Protein AF-W7X7H1-F1 (afdb_monomer)

Nearest PDB structures (foldseek):
  8b6h-assembly1_FA  TM=6.528E-01  e=9.610E-02  Tetrahymena thermophila SB210

Foldseek 3Di:
DDPPDPPVVVVVVVVVLVVVLVVVLCVVQPPDPVDPDDDPRSVVSSVVSSVVSVVVVVVVVVVVVVVVVVVVVVVVVCVVDVPPPDPDDD

Secondary structure (DSSP, 8-state):
------HHHHHHHHHHHHHHHHHHHHHHH-S-TT-SS--HHHHHHHHHHHHHHHHHHHHHHHHHHHHHHHHHHHHHHHHHS---------

pLDDT: mean 77.39, std 17.56, range [35.66, 97.12]

Solvent-accessible surface area (backbone atoms only — not comparable to full-atom values): 5439 Å² total; per-residue (Å²): 135,84,82,79,72,62,66,68,58,59,49,53,53,52,52,52,54,48,53,53,49,50,54,52,32,47,67,75,37,50,92,59,85,84,56,95,68,78,52,74,66,37,49,54,38,40,55,53,39,54,56,51,49,56,50,50,52,56,52,50,54,52,52,52,55,49,52,54,51,51,54,50,51,54,56,51,48,49,69,75,49,70,73,81,88,66,98,79,78,136

Structure (mmCIF, N/CA/C/O backbone):
data_AF-W7X7H1-F1
#
_entry.id   AF-W7X7H1-F1
#
loop_
_atom_site.group_PDB
_atom_site.id
_atom_site.type_symbol
_atom_site.label_atom_id
_atom_site.label_alt_id
_atom_site.label_comp_id
_atom_site.label_asym_id
_atom_site.label_entity_id
_atom_site.label_seq_id
_atom_site.pdbx_PDB_ins_code
_atom_site.Cartn_x
_atom_site.Cartn_y
_atom_site.Cartn_z
_atom_site.occupancy
_atom_site.B_iso_or_equiv
_atom_site.auth_seq_id
_atom_site.auth_comp_id
_atom_site.auth_asym_id
_atom_site.auth_atom_id
_atom_site.pdbx_PDB_model_num
ATOM 1 N N . MET A 1 1 ? 25.901 18.897 -14.846 1.00 35.69 1 MET A N 1
ATOM 2 C CA . MET A 1 1 ? 24.478 18.909 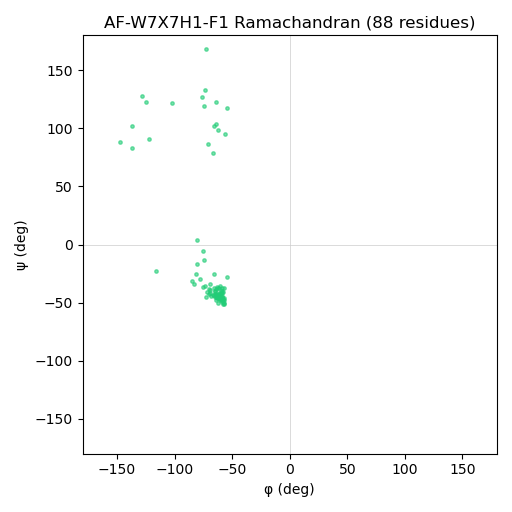-15.252 1.00 35.69 1 MET A CA 1
ATOM 3 C C . MET A 1 1 ? 23.651 18.487 -14.051 1.00 35.69 1 MET A C 1
ATOM 5 O O . MET A 1 1 ? 23.672 17.319 -13.686 1.00 35.69 1 MET A O 1
ATOM 9 N N . SER A 1 2 ? 23.035 19.451 -13.371 1.00 37.88 2 SER A N 1
ATOM 10 C CA . SER A 1 2 ? 22.234 19.211 -12.169 1.00 37.88 2 SER A CA 1
ATOM 11 C C . SER A 1 2 ? 20.904 18.574 -12.569 1.00 37.88 2 SER A C 1
ATOM 13 O O . SER A 1 2 ? 20.149 19.175 -13.329 1.00 37.88 2 SER A O 1
ATOM 15 N N . LYS A 1 3 ? 20.624 17.357 -12.090 1.00 46.75 3 LYS A N 1
ATOM 16 C CA . LYS A 1 3 ? 19.287 16.756 -12.174 1.00 46.75 3 LYS A CA 1
ATOM 17 C C . LYS A 1 3 ? 18.352 17.600 -11.306 1.00 46.75 3 LYS A C 1
ATOM 19 O O . LYS A 1 3 ? 18.401 17.497 -10.085 1.00 46.75 3 LYS A O 1
ATOM 24 N N . GLN A 1 4 ? 17.548 18.458 -11.925 1.00 44.22 4 GLN A N 1
ATOM 25 C CA . GLN A 1 4 ? 16.350 18.992 -11.285 1.00 44.22 4 GLN A CA 1
ATOM 26 C C . GLN A 1 4 ? 15.419 17.799 -11.060 1.00 44.22 4 GLN A C 1
ATOM 28 O O . GLN A 1 4 ? 14.871 17.248 -12.008 1.00 44.22 4 GLN A O 1
ATOM 33 N N . SER A 1 5 ? 15.331 17.323 -9.820 1.00 52.62 5 SER A N 1
ATOM 34 C CA . SER A 1 5 ? 14.297 16.374 -9.419 1.00 52.62 5 SER A CA 1
ATOM 35 C C . SER A 1 5 ? 12.948 17.078 -9.549 1.00 52.62 5 SER A C 1
ATOM 37 O O . SER A 1 5 ? 12.761 18.131 -8.930 1.00 52.62 5 SER A O 1
ATOM 39 N N . ASN A 1 6 ? 12.034 16.523 -10.346 1.00 53.53 6 ASN A N 1
ATOM 40 C CA . ASN A 1 6 ? 10.640 16.958 -10.432 1.00 53.53 6 ASN A CA 1
ATOM 41 C C . ASN A 1 6 ? 9.941 16.668 -9.097 1.00 53.53 6 ASN A C 1
ATOM 43 O O . ASN A 1 6 ? 9.199 15.702 -8.949 1.00 53.53 6 ASN A O 1
ATOM 47 N N . LEU A 1 7 ? 10.188 17.532 -8.111 1.00 54.91 7 LEU A N 1
ATOM 48 C CA . LEU A 1 7 ? 9.702 17.400 -6.740 1.00 54.91 7 LEU A CA 1
ATOM 49 C C . LEU A 1 7 ? 8.171 17.243 -6.685 1.00 54.91 7 LEU A C 1
ATOM 51 O O . LEU A 1 7 ? 7.649 16.626 -5.770 1.00 54.91 7 LEU A O 1
ATOM 55 N N . SER A 1 8 ? 7.433 17.784 -7.658 1.00 61.25 8 SER A N 1
ATOM 56 C CA . SER A 1 8 ? 5.974 17.662 -7.720 1.00 61.25 8 SER A CA 1
ATOM 57 C C . SER A 1 8 ? 5.488 16.282 -8.166 1.00 61.25 8 SER A C 1
ATOM 59 O O . SER A 1 8 ? 4.472 15.822 -7.657 1.00 61.25 8 SER A O 1
ATOM 61 N N . GLU A 1 9 ? 6.184 15.625 -9.099 1.00 60.94 9 GLU A N 1
ATOM 62 C CA . GLU A 1 9 ? 5.794 14.300 -9.609 1.00 60.94 9 GLU A CA 1
ATOM 63 C C . GLU A 1 9 ? 6.069 13.228 -8.551 1.00 60.94 9 GLU A 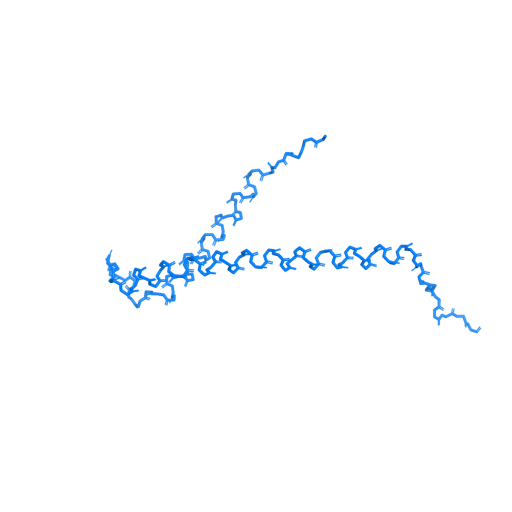C 1
ATOM 65 O O . GLU A 1 9 ? 5.170 12.464 -8.199 1.00 60.94 9 GLU A O 1
ATOM 70 N N . ASP A 1 10 ? 7.248 13.287 -7.922 1.00 64.88 10 ASP A N 1
ATOM 71 C CA . ASP A 1 10 ? 7.631 12.377 -6.837 1.00 64.88 10 ASP A CA 1
ATOM 72 C C . ASP A 1 10 ? 6.630 12.428 -5.662 1.00 64.88 10 ASP A C 1
ATOM 74 O O . ASP A 1 10 ? 6.292 11.402 -5.063 1.00 64.88 10 ASP A O 1
ATOM 78 N N . TYR A 1 11 ? 6.103 13.616 -5.338 1.00 66.69 11 TYR A N 1
ATOM 79 C CA . TYR A 1 11 ? 5.091 13.794 -4.290 1.00 66.69 11 TYR A CA 1
ATOM 80 C C . TYR A 1 11 ? 3.718 13.225 -4.669 1.00 66.69 11 TYR A C 1
ATOM 82 O O . T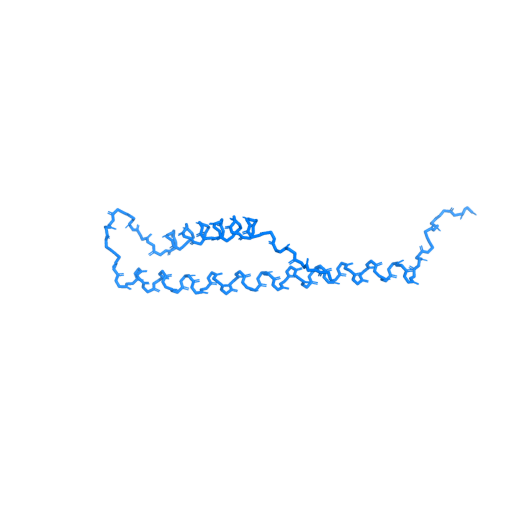YR A 1 11 ? 3.031 12.664 -3.808 1.00 66.69 11 TYR A O 1
ATOM 90 N N . VAL A 1 12 ? 3.303 13.364 -5.933 1.00 69.50 12 VAL A N 1
ATOM 91 C CA . VAL A 1 12 ? 2.033 12.806 -6.424 1.00 69.50 12 VAL A CA 1
ATOM 92 C C . VAL A 1 12 ? 2.067 11.281 -6.338 1.00 69.50 12 VAL A C 1
ATOM 94 O O . VAL A 1 12 ? 1.117 10.681 -5.825 1.00 69.50 12 VAL A O 1
ATOM 97 N N . ASP A 1 13 ? 3.177 10.663 -6.731 1.00 79.12 13 ASP A N 1
ATOM 98 C CA . ASP A 1 13 ? 3.339 9.208 -6.716 1.00 79.12 13 ASP A CA 1
ATOM 99 C C . ASP A 1 13 ? 3.406 8.644 -5.291 1.00 79.12 13 ASP A C 1
ATOM 101 O O . ASP A 1 13 ? 2.739 7.654 -4.967 1.00 79.12 13 ASP A O 1
ATOM 105 N N . LEU A 1 14 ? 4.121 9.322 -4.386 1.00 80.69 14 LEU A N 1
ATOM 106 C CA . LEU A 1 14 ? 4.141 8.985 -2.958 1.00 80.69 14 LEU A CA 1
ATOM 107 C C . LEU A 1 14 ? 2.744 9.054 -2.331 1.00 80.69 14 LEU A C 1
ATOM 109 O O . LEU A 1 14 ? 2.361 8.175 -1.551 1.00 80.69 14 LEU A O 1
ATOM 113 N N . TYR A 1 15 ? 1.959 10.072 -2.685 1.00 82.56 15 TYR A N 1
ATOM 114 C CA . TYR A 1 15 ? 0.605 10.232 -2.167 1.00 82.56 15 TYR A CA 1
ATOM 115 C C . TYR A 1 15 ? -0.356 9.164 -2.705 1.00 82.56 15 TYR A C 1
ATOM 117 O O . TYR A 1 15 ? -1.177 8.628 -1.953 1.00 82.56 15 TYR A O 1
ATOM 125 N N . GLN A 1 16 ? -0.242 8.794 -3.983 1.00 86.75 16 GLN A N 1
ATOM 126 C CA . GLN A 1 16 ? -1.007 7.681 -4.545 1.00 86.75 16 GLN A CA 1
ATOM 127 C C . GLN A 1 16 ? -0.648 6.355 -3.864 1.00 86.75 16 GLN A C 1
ATOM 129 O O . GLN A 1 16 ? -1.547 5.630 -3.424 1.00 86.75 16 GLN A O 1
ATOM 134 N N . ALA A 1 17 ? 0.646 6.074 -3.686 1.00 85.62 17 ALA A N 1
ATOM 135 C CA . ALA A 1 17 ? 1.119 4.887 -2.978 1.00 85.62 17 ALA A CA 1
ATOM 136 C C . ALA A 1 17 ? 0.600 4.837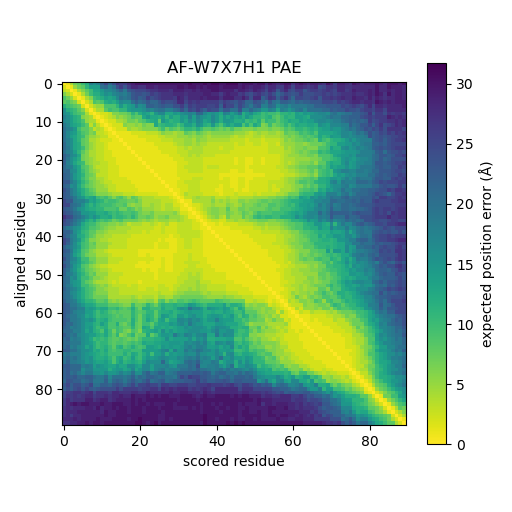 -1.531 1.00 85.62 17 ALA A C 1
ATOM 138 O O . ALA A 1 17 ? 0.171 3.775 -1.067 1.00 85.62 17 ALA A O 1
ATOM 139 N N . TYR A 1 18 ? 0.563 5.983 -0.842 1.00 88.81 18 TYR A N 1
ATOM 140 C CA . TYR A 1 18 ? -0.037 6.114 0.485 1.00 88.81 18 TYR A CA 1
ATOM 141 C C . TYR A 1 18 ? -1.531 5.756 0.487 1.00 88.81 18 TYR A C 1
ATOM 143 O O . TYR A 1 18 ? -1.954 4.960 1.327 1.00 88.81 18 TYR A O 1
ATOM 151 N N . LYS A 1 19 ? -2.338 6.266 -0.458 1.00 92.88 19 LYS A N 1
ATOM 152 C CA . LYS A 1 19 ? -3.776 5.928 -0.520 1.00 92.88 19 LYS A CA 1
ATOM 153 C C . LYS A 1 19 ? -4.009 4.436 -0.742 1.00 92.88 19 LYS A C 1
ATOM 155 O O . LYS A 1 19 ? -4.914 3.858 -0.137 1.00 92.88 19 LYS A O 1
ATOM 160 N N . VAL A 1 20 ? -3.220 3.813 -1.618 1.00 92.56 20 VAL A N 1
ATOM 161 C CA . VAL A 1 20 ? -3.334 2.373 -1.897 1.00 92.56 20 VAL A CA 1
ATOM 162 C C . VAL A 1 20 ? -2.934 1.559 -0.666 1.00 92.56 20 VAL A C 1
ATOM 164 O O . VAL A 1 20 ? -3.660 0.635 -0.291 1.00 92.56 20 VAL A O 1
ATOM 167 N N . MET A 1 21 ? -1.851 1.941 0.019 1.00 94.19 21 MET A N 1
ATOM 168 C CA . MET A 1 21 ? -1.447 1.339 1.293 1.00 94.19 21 MET A CA 1
ATOM 169 C C . MET A 1 21 ? -2.564 1.446 2.333 1.00 94.19 21 MET A C 1
ATOM 171 O O . MET A 1 21 ? -2.936 0.443 2.940 1.00 94.19 21 MET A O 1
ATOM 175 N N . GLN A 1 22 ? -3.115 2.649 2.520 1.00 94.44 22 GLN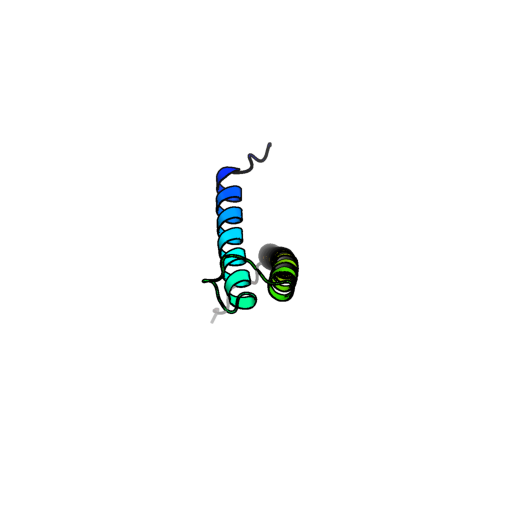 A N 1
ATOM 176 C CA . GLN A 1 22 ? -4.164 2.920 3.497 1.00 94.44 22 GLN A CA 1
ATOM 177 C C . GLN A 1 22 ? -5.384 2.031 3.246 1.00 94.44 22 GLN A C 1
ATOM 179 O O . GLN A 1 22 ? -5.811 1.323 4.154 1.00 94.44 22 GLN A O 1
ATOM 184 N N . LYS A 1 23 ? -5.898 2.004 2.008 1.00 95.00 23 LYS A N 1
ATOM 185 C CA . LYS A 1 23 ? -7.028 1.140 1.629 1.00 95.00 23 LYS A CA 1
ATOM 186 C C . LYS A 1 23 ? -6.725 -0.337 1.871 1.00 95.00 23 LYS A C 1
ATOM 188 O O . LYS A 1 23 ? -7.551 -1.044 2.438 1.00 95.00 23 LYS A O 1
ATOM 193 N N . THR A 1 24 ? -5.535 -0.788 1.477 1.00 94.50 24 THR A N 1
ATOM 194 C CA . THR A 1 24 ? -5.117 -2.188 1.619 1.00 94.50 24 THR A CA 1
ATOM 195 C C . THR A 1 24 ? -5.047 -2.608 3.083 1.00 94.50 24 THR A C 1
ATOM 197 O O . THR A 1 24 ? -5.542 -3.677 3.437 1.00 94.50 24 THR A O 1
ATOM 200 N N . CYS A 1 25 ? -4.444 -1.781 3.938 1.00 95.12 25 CYS A N 1
ATOM 201 C CA . CYS A 1 25 ? -4.295 -2.101 5.352 1.00 95.12 25 CYS A CA 1
ATOM 202 C C . CYS A 1 25 ? -5.619 -2.017 6.103 1.00 95.12 25 CYS A C 1
ATOM 204 O O . CYS A 1 25 ? -5.909 -2.929 6.868 1.00 95.12 25 CYS A O 1
ATOM 206 N N . VAL A 1 26 ? -6.453 -1.012 5.820 1.00 94.81 26 VAL A N 1
ATOM 207 C CA . VAL A 1 26 ? -7.810 -0.930 6.380 1.00 94.81 26 VAL A CA 1
ATOM 208 C C . VAL A 1 26 ? -8.610 -2.183 6.031 1.00 94.81 26 VAL A C 1
ATOM 210 O O . VAL A 1 26 ? -9.102 -2.851 6.931 1.00 94.81 26 VAL A O 1
ATOM 213 N N . TYR A 1 27 ? -8.655 -2.562 4.750 1.00 95.31 27 TYR A N 1
ATOM 214 C CA . TYR A 1 27 ? -9.394 -3.743 4.295 1.00 95.31 27 TYR A CA 1
ATOM 215 C C . TYR A 1 27 ? -8.888 -5.056 4.913 1.00 95.31 27 TYR A C 1
ATOM 217 O O . TYR A 1 27 ? -9.671 -5.955 5.191 1.00 95.31 27 TYR A O 1
ATOM 225 N N . LYS A 1 28 ? -7.571 -5.194 5.106 1.00 94.38 28 LYS A N 1
ATOM 226 C CA . LYS A 1 28 ? -6.975 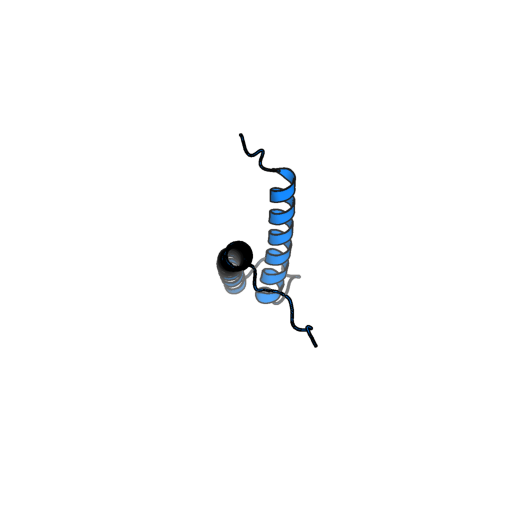-6.427 5.643 1.00 94.38 28 LYS A CA 1
ATOM 227 C C . LYS A 1 28 ? -7.047 -6.545 7.160 1.00 94.38 28 LYS A C 1
ATOM 229 O O . LYS A 1 28 ? -6.927 -7.661 7.656 1.00 94.38 28 LYS A O 1
ATOM 234 N N . CYS A 1 29 ? -7.119 -5.427 7.875 1.00 95.75 29 CYS A N 1
ATOM 235 C CA . CYS A 1 29 ? -6.920 -5.410 9.321 1.00 95.75 29 CYS A CA 1
ATOM 236 C C . CYS A 1 29 ? -8.140 -4.982 10.121 1.00 95.75 29 CYS A C 1
ATOM 238 O O . CYS A 1 29 ? -8.169 -5.298 11.304 1.00 95.75 29 CYS A O 1
ATOM 240 N N . LEU A 1 30 ? -9.084 -4.244 9.533 1.00 93.81 30 LEU A N 1
ATOM 241 C CA . LEU A 1 30 ? -10.261 -3.761 10.249 1.00 93.81 30 LEU A CA 1
ATOM 242 C C . LEU A 1 30 ? -11.469 -4.620 9.891 1.00 93.81 30 LEU A C 1
ATOM 244 O O . LEU A 1 30 ? -11.842 -4.710 8.723 1.00 93.81 30 LEU A O 1
ATOM 248 N N . GLU A 1 31 ? -12.079 -5.229 10.903 1.00 86.62 31 GLU A N 1
ATOM 249 C CA . GLU A 1 31 ? -13.315 -6.006 10.743 1.00 86.62 31 GLU A CA 1
ATOM 250 C C . GLU A 1 31 ? -14.551 -5.097 10.761 1.00 86.62 31 GLU A C 1
ATOM 252 O O . GLU A 1 31 ? -15.519 -5.343 10.046 1.00 86.62 31 GLU A O 1
ATOM 257 N N . ASP A 1 32 ? -14.498 -4.016 11.546 1.00 87.38 32 ASP A N 1
ATOM 258 C CA . ASP A 1 32 ? -15.572 -3.035 11.681 1.00 87.38 32 ASP A CA 1
ATOM 259 C C . ASP A 1 32 ? -15.011 -1.607 11.674 1.00 87.38 32 ASP A C 1
ATOM 261 O O . ASP A 1 32 ? -14.503 -1.096 12.673 1.00 87.38 32 ASP A O 1
ATOM 265 N N . VAL A 1 33 ? -15.137 -0.943 10.526 1.00 83.94 33 VAL A N 1
ATOM 266 C CA . VAL A 1 33 ? -14.664 0.435 10.317 1.00 83.94 33 VAL A CA 1
ATOM 267 C C . VAL A 1 33 ? -15.549 1.497 10.979 1.00 83.94 33 VAL A C 1
ATOM 269 O O . VAL A 1 33 ? -15.203 2.676 10.940 1.00 83.94 33 VAL A O 1
ATOM 272 N N . SER A 1 34 ? -16.68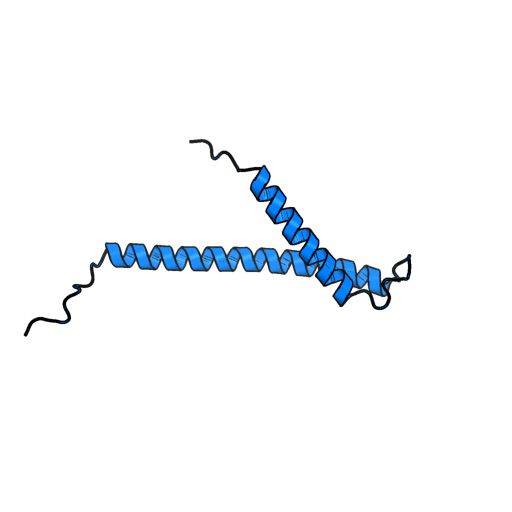7 1.113 11.571 1.00 86.56 34 SER A N 1
ATOM 273 C CA . SER A 1 34 ? -17.560 2.037 12.306 1.00 86.56 34 SER A CA 1
ATOM 274 C C . SER A 1 34 ? -17.072 2.312 13.731 1.00 86.56 34 SER A C 1
ATOM 276 O O . SER A 1 34 ? -17.471 3.306 14.343 1.00 86.56 34 SER A O 1
ATOM 278 N N . LYS A 1 35 ? -16.175 1.468 14.260 1.00 85.50 35 LYS A N 1
ATOM 279 C CA . LYS A 1 35 ? -15.603 1.653 15.593 1.00 85.50 35 LYS A CA 1
ATOM 280 C C . LYS A 1 35 ? -14.541 2.756 15.572 1.00 85.50 35 LYS A C 1
ATOM 282 O O . LYS A 1 35 ? -13.583 2.675 14.805 1.00 85.50 35 LYS A O 1
ATOM 287 N N . PRO A 1 36 ? -14.648 3.768 16.452 1.00 82.69 36 PRO A N 1
ATOM 288 C CA . PRO A 1 36 ? -13.725 4.903 16.459 1.00 82.69 36 PRO A CA 1
ATOM 289 C C . PRO A 1 36 ? -12.339 4.566 17.028 1.00 82.69 36 PRO A C 1
ATOM 291 O O . PRO A 1 36 ? -11.413 5.362 16.890 1.00 82.69 36 PRO A O 1
ATOM 294 N N . ILE A 1 37 ? -12.186 3.416 17.695 1.00 90.69 37 ILE A N 1
ATOM 295 C CA . ILE A 1 37 ? -10.950 3.010 18.368 1.00 90.69 37 ILE A CA 1
ATOM 296 C C . ILE A 1 37 ? -10.573 1.606 17.910 1.00 90.69 37 ILE A C 1
ATOM 298 O O . ILE A 1 37 ? -11.373 0.678 18.015 1.00 90.69 37 ILE A O 1
ATOM 302 N N . LEU A 1 38 ? -9.326 1.464 17.461 1.00 90.62 38 LEU A N 1
ATOM 303 C CA . LEU A 1 38 ? -8.744 0.178 17.098 1.00 90.62 38 LEU A CA 1
ATOM 304 C C . LEU A 1 38 ? -8.434 -0.644 18.346 1.00 90.62 38 LEU A C 1
ATOM 306 O O . LEU A 1 38 ? -7.782 -0.153 19.273 1.00 90.62 38 LEU A O 1
ATOM 310 N N . ASN A 1 39 ? -8.814 -1.915 18.339 1.00 93.12 39 ASN A N 1
ATOM 311 C CA . ASN A 1 39 ? -8.388 -2.858 19.363 1.00 93.12 39 ASN A CA 1
ATOM 312 C C . ASN A 1 39 ? -6.896 -3.234 19.199 1.00 93.12 39 ASN A C 1
ATOM 314 O O . ASN A 1 39 ? -6.257 -2.934 18.189 1.00 93.12 39 ASN A O 1
ATOM 318 N N . VAL A 1 40 ? -6.315 -3.904 20.199 1.00 94.94 40 VAL A N 1
ATOM 319 C CA . VAL A 1 40 ? -4.877 -4.250 20.215 1.00 94.94 40 VAL A CA 1
ATOM 320 C C . VAL A 1 40 ? -4.468 -5.112 19.009 1.00 94.94 40 VAL A C 1
ATOM 322 O O . VAL A 1 40 ? -3.382 -4.927 18.450 1.00 94.94 40 VAL A O 1
ATOM 325 N N . ALA A 1 41 ? -5.332 -6.034 18.573 1.00 94.38 41 ALA A N 1
ATOM 326 C CA . ALA A 1 41 ? -5.061 -6.893 17.424 1.00 94.38 41 ALA A CA 1
ATOM 327 C C . ALA A 1 41 ? -5.084 -6.099 16.108 1.00 94.38 41 ALA A C 1
ATOM 329 O O . ALA A 1 41 ? -4.170 -6.252 15.294 1.00 94.38 41 ALA A O 1
ATOM 330 N N . GLU A 1 42 ? -6.057 -5.202 15.937 1.00 94.62 42 GLU A N 1
ATOM 331 C CA . GLU A 1 42 ? -6.168 -4.300 14.784 1.00 94.62 42 GLU A CA 1
ATOM 332 C C . GLU A 1 42 ? -4.962 -3.359 14.697 1.00 94.62 42 GLU A C 1
ATOM 334 O O . GLU A 1 42 ? -4.346 -3.244 13.638 1.00 94.62 42 GLU A O 1
ATOM 339 N N . GLN A 1 43 ? -4.546 -2.755 15.816 1.00 94.62 43 GLN A N 1
ATOM 340 C CA . GLN A 1 43 ? -3.348 -1.907 15.874 1.00 94.62 43 GLN A CA 1
ATOM 341 C C . GLN A 1 43 ? -2.089 -2.677 15.450 1.00 94.62 43 GLN A C 1
ATOM 343 O O . GLN A 1 43 ? -1.318 -2.222 14.599 1.00 94.62 43 GLN A O 1
ATOM 348 N N . SER A 1 44 ? -1.897 -3.880 16.001 1.00 96.88 44 SER A N 1
ATOM 349 C CA . SER A 1 44 ? -0.769 -4.748 15.651 1.00 96.88 44 SER A CA 1
ATOM 350 C C . SER A 1 44 ? -0.818 -5.193 14.183 1.00 96.88 44 SER A C 1
ATOM 352 O O . SER A 1 44 ? 0.212 -5.253 13.504 1.00 96.88 44 SER A O 1
ATOM 354 N N . CYS A 1 45 ? -2.010 -5.485 13.656 1.00 96.38 45 CYS A N 1
ATOM 355 C CA . CYS A 1 45 ? -2.206 -5.802 12.244 1.00 96.38 45 CYS A CA 1
ATOM 356 C C . CYS A 1 45 ? -1.824 -4.619 11.352 1.00 96.38 45 CYS A C 1
ATOM 358 O O . CYS A 1 45 ? -1.004 -4.791 10.448 1.00 96.38 45 CYS A O 1
ATOM 360 N N . MET A 1 46 ? -2.342 -3.421 11.639 1.00 96.25 46 MET A N 1
ATOM 361 C CA . MET A 1 46 ? -2.067 -2.205 10.871 1.00 96.25 46 MET A CA 1
ATOM 362 C C . MET A 1 46 ? -0.569 -1.906 10.819 1.00 96.25 46 MET A C 1
ATOM 364 O O . MET A 1 46 ? -0.024 -1.683 9.736 1.00 96.25 46 MET A O 1
ATOM 368 N N . HIS A 1 47 ? 0.126 -1.997 11.957 1.00 96.06 47 HIS A N 1
ATOM 369 C CA . HIS A 1 47 ? 1.575 -1.801 12.012 1.00 96.06 47 HIS A CA 1
ATOM 370 C C . HIS A 1 47 ? 2.323 -2.797 11.111 1.00 96.06 47 HIS A C 1
ATOM 372 O O . HIS A 1 47 ? 3.132 -2.406 10.266 1.00 96.06 47 HIS A O 1
ATOM 378 N N . ARG A 1 48 ? 2.006 -4.095 11.223 1.00 97.12 48 ARG A N 1
ATOM 379 C CA . ARG A 1 48 ? 2.610 -5.139 10.377 1.00 97.12 48 ARG A CA 1
ATOM 380 C C . ARG A 1 48 ? 2.275 -4.955 8.898 1.00 97.12 48 ARG A C 1
ATOM 382 O O . ARG A 1 48 ? 3.127 -5.226 8.053 1.00 97.12 48 ARG A O 1
ATOM 389 N N . CYS A 1 49 ? 1.065 -4.501 8.577 1.00 95.69 49 CYS A N 1
ATOM 390 C CA . CYS A 1 49 ? 0.645 -4.247 7.205 1.00 95.69 49 CYS A CA 1
ATOM 391 C C . CYS A 1 49 ? 1.473 -3.131 6.562 1.00 95.69 49 CYS A C 1
ATOM 393 O O . CYS A 1 49 ? 2.018 -3.337 5.479 1.00 95.69 49 CYS A O 1
ATOM 395 N N . ILE A 1 50 ? 1.647 -2.001 7.255 1.00 93.81 50 ILE A N 1
ATOM 396 C CA . ILE A 1 50 ? 2.448 -0.867 6.770 1.00 93.81 50 ILE A CA 1
ATOM 397 C C . ILE A 1 50 ? 3.891 -1.304 6.487 1.00 93.81 50 ILE A C 1
ATOM 399 O O . ILE A 1 50 ? 4.427 -1.030 5.411 1.00 93.81 50 ILE A O 1
ATOM 403 N N . VAL A 1 51 ? 4.510 -2.042 7.416 1.00 93.19 51 VAL A N 1
ATOM 404 C CA . VAL A 1 51 ? 5.885 -2.545 7.255 1.00 93.19 51 VAL A CA 1
ATOM 405 C C . VAL A 1 51 ? 5.999 -3.473 6.042 1.00 93.19 51 VAL A C 1
ATOM 407 O O . VAL A 1 51 ? 6.893 -3.298 5.211 1.00 93.19 51 VAL A O 1
ATOM 410 N N . LYS A 1 52 ? 5.075 -4.432 5.895 1.00 91.25 52 LYS A N 1
ATOM 411 C CA . LYS A 1 52 ? 5.066 -5.361 4.754 1.00 91.25 52 LYS A CA 1
ATOM 412 C C . LYS A 1 52 ? 4.818 -4.649 3.427 1.00 91.25 52 LYS A C 1
ATOM 414 O O . LYS A 1 52 ? 5.468 -4.986 2.442 1.00 91.25 52 LYS A O 1
ATOM 419 N N . TYR A 1 53 ? 3.922 -3.665 3.396 1.00 90.50 53 TYR A N 1
ATOM 420 C CA . TYR A 1 53 ? 3.623 -2.900 2.188 1.00 90.50 53 TYR A CA 1
ATOM 421 C C . TYR A 1 53 ? 4.839 -2.095 1.723 1.00 90.50 53 TYR A C 1
ATOM 423 O O . TYR A 1 53 ? 5.218 -2.164 0.556 1.00 90.50 53 TYR A O 1
ATOM 431 N N . ARG A 1 54 ? 5.526 -1.410 2.647 1.00 86.75 54 ARG A N 1
ATOM 432 C CA . ARG A 1 54 ? 6.776 -0.698 2.344 1.00 86.75 54 ARG A CA 1
ATOM 433 C C . ARG A 1 54 ? 7.854 -1.640 1.806 1.00 86.75 54 ARG A C 1
ATOM 435 O O . ARG A 1 54 ? 8.549 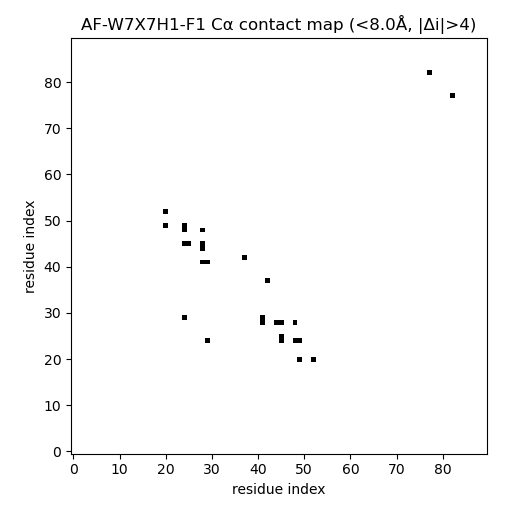-1.292 0.854 1.00 86.75 54 ARG A O 1
ATOM 442 N N . HIS A 1 55 ? 7.990 -2.827 2.396 1.00 87.62 55 HIS A N 1
ATOM 443 C CA . HIS A 1 55 ? 8.931 -3.831 1.906 1.00 87.62 55 HIS A CA 1
ATOM 444 C C . HIS A 1 55 ? 8.567 -4.310 0.492 1.00 87.62 55 HIS A C 1
ATOM 446 O O . HIS A 1 55 ? 9.437 -4.368 -0.372 1.00 87.62 55 HIS A O 1
ATOM 452 N N . ALA A 1 56 ? 7.286 -4.590 0.232 1.00 85.06 56 ALA A N 1
ATOM 453 C CA . ALA A 1 56 ? 6.801 -5.004 -1.082 1.00 85.06 56 ALA A CA 1
ATOM 454 C C . ALA A 1 56 ? 7.030 -3.929 -2.156 1.00 85.06 56 ALA A C 1
ATOM 456 O O . ALA A 1 56 ? 7.510 -4.258 -3.237 1.00 85.06 56 ALA A O 1
ATOM 457 N N . LEU A 1 57 ? 6.775 -2.652 -1.844 1.00 82.69 57 LEU A N 1
ATOM 458 C CA . LEU A 1 57 ? 7.110 -1.536 -2.733 1.00 82.69 57 LEU A CA 1
ATOM 459 C C . LEU A 1 57 ? 8.608 -1.502 -3.052 1.00 82.69 57 LEU A C 1
ATOM 461 O O . LEU A 1 57 ? 8.984 -1.445 -4.217 1.00 82.69 57 LEU A O 1
ATOM 465 N N . GLY A 1 58 ? 9.467 -1.608 -2.032 1.00 79.88 58 GLY A N 1
ATOM 466 C CA . GLY A 1 58 ? 10.918 -1.610 -2.227 1.00 79.88 58 GLY A CA 1
ATOM 467 C C . GLY A 1 58 ? 11.425 -2.788 -3.068 1.00 79.88 58 GLY A C 1
ATOM 468 O O . GLY A 1 58 ? 12.342 -2.618 -3.870 1.00 79.88 58 GLY A O 1
ATOM 469 N N . VAL A 1 59 ? 10.832 -3.977 -2.917 1.00 75.81 59 VAL A N 1
ATOM 470 C CA . VAL A 1 59 ? 11.135 -5.143 -3.766 1.00 75.81 59 VAL A CA 1
ATOM 471 C C . VAL A 1 59 ? 10.641 -4.918 -5.196 1.00 75.81 59 VAL A C 1
ATOM 473 O O . VAL A 1 59 ? 11.398 -5.158 -6.135 1.00 75.81 59 VAL A O 1
ATOM 476 N N . GLY A 1 60 ? 9.422 -4.401 -5.368 1.00 74.00 60 GLY A N 1
ATOM 477 C CA . GLY A 1 60 ? 8.853 -4.081 -6.677 1.00 74.00 60 GLY A CA 1
ATOM 478 C C . GLY A 1 60 ? 9.731 -3.109 -7.465 1.00 74.00 60 GLY A C 1
ATOM 479 O O . GLY A 1 60 ? 10.091 -3.399 -8.602 1.00 74.00 60 GLY A O 1
ATOM 480 N N . THR A 1 61 ? 10.180 -2.016 -6.842 1.00 75.56 61 THR A N 1
ATOM 481 C CA . THR A 1 61 ? 11.094 -1.052 -7.479 1.00 75.56 61 THR A CA 1
ATOM 482 C C . THR A 1 61 ? 12.391 -1.712 -7.953 1.00 75.56 61 THR A C 1
ATOM 484 O O . THR A 1 61 ? 12.853 -1.436 -9.057 1.00 75.56 61 THR A O 1
ATOM 487 N N . LYS A 1 62 ? 12.974 -2.626 -7.162 1.00 74.06 62 LYS A N 1
ATOM 488 C CA . LYS A 1 62 ? 14.189 -3.356 -7.565 1.00 74.06 62 LYS A CA 1
ATOM 489 C C . LYS A 1 62 ? 13.950 -4.267 -8.771 1.00 74.06 62 LYS A C 1
ATOM 491 O O . LYS A 1 62 ? 14.807 -4.327 -9.647 1.00 74.06 62 LYS A O 1
ATOM 496 N N . MET A 1 63 ? 12.805 -4.949 -8.826 1.00 73.25 63 MET A N 1
ATOM 497 C CA . MET A 1 63 ? 12.446 -5.814 -9.956 1.00 73.25 63 MET A CA 1
ATOM 498 C C . MET A 1 63 ? 12.255 -5.017 -11.252 1.00 73.25 63 MET A C 1
ATOM 500 O O . MET A 1 63 ? 12.777 -5.421 -12.287 1.00 73.25 63 MET A O 1
ATOM 504 N N . PHE A 1 64 ? 11.588 -3.860 -11.195 1.00 72.00 64 PHE A N 1
ATOM 505 C CA . PHE A 1 64 ? 11.453 -2.974 -12.358 1.00 72.00 64 PHE A CA 1
ATOM 506 C C . PHE A 1 64 ? 12.813 -2.493 -12.876 1.00 72.00 64 PHE A C 1
ATOM 508 O O . PHE A 1 64 ? 13.092 -2.619 -14.065 1.00 72.00 64 PHE A O 1
ATOM 515 N N . LEU A 1 65 ? 13.701 -2.042 -11.982 1.00 75.69 65 LEU A N 1
ATOM 516 C CA . LEU A 1 65 ? 15.060 -1.635 -12.357 1.00 75.69 65 LEU A CA 1
ATOM 517 C C . LEU A 1 65 ? 15.869 -2.784 -12.976 1.00 75.69 65 LEU A C 1
ATOM 519 O O . LEU A 1 65 ? 16.686 -2.563 -13.870 1.00 75.69 65 LEU A O 1
ATOM 523 N N . GLN A 1 66 ? 15.677 -4.018 -12.508 1.00 80.50 66 GLN A N 1
ATOM 524 C CA . GLN A 1 66 ? 16.319 -5.182 -13.115 1.00 80.50 66 GLN A CA 1
ATOM 525 C C . GLN A 1 66 ? 15.808 -5.411 -14.544 1.00 80.50 66 GLN A C 1
ATOM 527 O O . GLN A 1 66 ? 16.619 -5.592 -15.451 1.00 80.50 66 GLN A O 1
ATOM 532 N N . PHE A 1 67 ? 14.495 -5.336 -14.755 1.00 75.75 67 PHE A N 1
ATOM 533 C CA . PHE A 1 67 ? 13.887 -5.520 -16.070 1.00 75.75 67 PHE A CA 1
ATOM 534 C C . PHE A 1 67 ? 14.318 -4.438 -17.076 1.00 75.75 67 PHE A C 1
ATOM 536 O O . PHE A 1 67 ? 14.697 -4.753 -18.202 1.00 75.75 67 PHE A O 1
ATOM 543 N N . GLU A 1 68 ? 14.374 -3.168 -16.663 1.00 80.69 68 GLU A N 1
ATOM 544 C CA . GLU A 1 68 ? 14.910 -2.081 -17.499 1.00 80.69 68 GLU A CA 1
ATOM 545 C C . GLU A 1 68 ? 16.375 -2.319 -17.892 1.00 80.69 68 GLU A C 1
ATOM 547 O O . GLU A 1 68 ? 16.772 -2.082 -19.038 1.00 80.69 68 GLU A O 1
ATOM 552 N N . ASN A 1 69 ? 17.188 -2.831 -16.963 1.00 84.62 69 ASN A N 1
ATOM 553 C CA . ASN A 1 69 ? 18.576 -3.188 -17.246 1.00 84.62 69 ASN A CA 1
ATOM 554 C C . ASN A 1 69 ? 18.688 -4.352 -18.239 1.00 84.62 69 ASN A C 1
ATOM 556 O O . ASN A 1 69 ? 19.592 -4.348 -19.076 1.00 84.62 69 ASN A O 1
ATOM 560 N N . GLU A 1 70 ? 17.795 -5.338 -18.169 1.00 85.62 70 GLU A N 1
ATOM 561 C CA . GLU A 1 70 ? 17.733 -6.444 -19.130 1.00 85.62 70 GLU A CA 1
ATOM 562 C C . GLU A 1 70 ? 17.340 -5.951 -20.531 1.00 85.62 70 GLU A C 1
ATOM 564 O O . GLU A 1 70 ? 18.022 -6.288 -21.501 1.00 85.62 70 GLU A O 1
ATOM 569 N N . ILE A 1 71 ? 16.343 -5.063 -20.639 1.00 84.75 71 ILE A N 1
ATOM 570 C CA . ILE A 1 71 ? 15.967 -4.408 -21.905 1.00 84.75 71 ILE A CA 1
ATOM 571 C C . ILE A 1 71 ? 17.150 -3.623 -22.483 1.00 84.75 71 ILE A C 1
ATOM 573 O O . ILE A 1 71 ? 17.460 -3.735 -23.671 1.00 84.75 71 ILE A O 1
ATOM 577 N N . LYS A 1 72 ? 17.846 -2.838 -21.652 1.00 85.69 72 LYS A N 1
ATOM 578 C CA . LYS A 1 72 ? 19.013 -2.065 -22.092 1.00 85.69 72 LYS A CA 1
ATOM 579 C C . LYS A 1 72 ? 20.120 -2.974 -22.627 1.00 85.69 72 LYS A C 1
ATOM 581 O O . LYS A 1 72 ? 20.634 -2.721 -23.712 1.00 85.69 72 LYS A O 1
ATOM 586 N N . LYS A 1 73 ? 20.439 -4.059 -21.912 1.00 84.50 73 LYS A N 1
ATOM 587 C CA . LYS A 1 73 ? 21.421 -5.057 -22.363 1.00 84.50 73 LYS A CA 1
ATOM 588 C C . LYS A 1 73 ? 21.025 -5.682 -23.699 1.00 84.50 73 LYS A C 1
ATOM 590 O O . LYS A 1 73 ? 21.880 -5.798 -24.571 1.00 84.50 73 LYS A O 1
ATOM 595 N N . ALA A 1 74 ? 19.755 -6.048 -23.877 1.00 79.69 74 ALA A N 1
ATOM 596 C CA . ALA A 1 74 ? 19.258 -6.606 -25.134 1.00 79.69 74 ALA A CA 1
ATOM 597 C C . ALA A 1 74 ? 19.419 -5.620 -26.308 1.00 79.69 74 ALA A C 1
ATOM 599 O O . ALA A 1 74 ? 19.898 -6.005 -27.374 1.00 79.69 74 ALA A O 1
ATOM 600 N N . ASN A 1 75 ? 19.106 -4.340 -26.092 1.00 77.38 75 ASN A N 1
ATOM 601 C CA . ASN A 1 75 ? 19.264 -3.288 -27.102 1.00 77.38 75 ASN A CA 1
ATOM 602 C C . ASN A 1 75 ? 20.734 -2.964 -27.419 1.00 77.38 75 ASN A C 1
ATOM 604 O O . ASN A 1 75 ? 21.071 -2.614 -28.550 1.00 77.38 75 ASN A O 1
ATOM 608 N N . ASP A 1 76 ? 21.626 -3.048 -26.435 1.00 78.25 76 ASP A N 1
ATOM 609 C CA . ASP A 1 76 ? 23.059 -2.842 -26.661 1.00 78.25 76 ASP A CA 1
ATOM 610 C C . ASP A 1 76 ? 23.677 -4.047 -27.401 1.00 78.25 76 ASP A C 1
ATOM 612 O O . ASP A 1 76 ? 24.494 -3.874 -28.311 1.00 78.25 76 ASP A O 1
ATOM 616 N N . LEU A 1 77 ? 23.213 -5.269 -27.114 1.00 69.56 77 LEU A N 1
ATOM 617 C CA . LEU A 1 77 ? 23.558 -6.479 -27.871 1.00 69.56 77 LEU A CA 1
ATOM 618 C C . LEU A 1 77 ? 23.097 -6.399 -29.332 1.00 69.56 77 LEU A C 1
ATOM 620 O O . LEU A 1 77 ? 23.891 -6.705 -30.221 1.00 69.56 77 LEU A O 1
ATOM 624 N N . SER A 1 78 ? 21.875 -5.923 -29.604 1.00 59.88 78 SER A N 1
ATOM 625 C CA . SER A 1 78 ? 21.381 -5.754 -30.981 1.00 59.88 78 SER A CA 1
ATOM 626 C C . SER A 1 78 ? 22.148 -4.692 -31.774 1.00 59.88 78 SER A C 1
ATOM 628 O O . SER A 1 78 ? 22.202 -4.756 -32.998 1.00 59.88 78 SER A O 1
ATOM 630 N N . LYS A 1 79 ? 22.756 -3.708 -31.096 1.00 63.00 79 LYS A N 1
ATOM 631 C CA . LYS A 1 79 ? 23.646 -2.721 -31.733 1.00 63.00 79 LYS A CA 1
ATOM 632 C C . LYS A 1 79 ? 25.039 -3.281 -32.023 1.00 63.00 79 LYS A C 1
ATOM 634 O O . LYS A 1 79 ? 25.682 -2.831 -32.965 1.00 63.00 79 LYS A O 1
ATOM 639 N N . THR A 1 80 ? 25.506 -4.231 -31.214 1.00 58.44 80 THR A N 1
ATOM 640 C CA . THR A 1 80 ? 26.851 -4.822 -31.333 1.00 58.44 80 THR A CA 1
ATOM 641 C C . THR A 1 80 ? 26.881 -5.967 -32.349 1.00 58.44 80 THR A C 1
ATOM 643 O O . THR A 1 80 ? 27.873 -6.149 -33.048 1.00 58.44 80 THR A O 1
ATOM 646 N N . TYR A 1 81 ? 25.770 -6.693 -32.482 1.00 51.75 81 TYR A N 1
ATOM 647 C CA . TYR A 1 81 ? 25.541 -7.683 -33.528 1.00 51.75 81 TYR A CA 1
ATOM 648 C C . TYR A 1 81 ? 24.278 -7.290 -34.298 1.00 51.75 81 TYR A C 1
ATOM 650 O O . TYR A 1 81 ? 23.184 -7.698 -33.897 1.00 51.75 81 TYR A O 1
ATOM 658 N N . PRO A 1 82 ? 24.380 -6.503 -35.387 1.00 54.53 82 PRO A N 1
ATOM 659 C CA . PRO A 1 82 ? 23.265 -6.367 -36.306 1.00 54.53 82 PRO A CA 1
ATOM 660 C C . PRO A 1 82 ? 23.010 -7.756 -36.889 1.00 54.53 82 PRO A C 1
ATOM 662 O O . PRO A 1 82 ? 23.726 -8.219 -37.775 1.00 54.53 82 PRO A O 1
ATOM 665 N N . ILE A 1 83 ? 22.029 -8.467 -36.332 1.00 55.38 83 ILE A N 1
ATOM 666 C CA . ILE A 1 83 ? 21.519 -9.698 -36.921 1.00 55.38 83 ILE A CA 1
ATOM 667 C C . ILE A 1 83 ? 21.126 -9.307 -38.340 1.00 55.38 83 ILE A C 1
ATOM 669 O O . ILE A 1 83 ? 20.290 -8.420 -38.518 1.00 55.38 83 ILE A O 1
ATOM 673 N N . ALA A 1 84 ? 21.781 -9.917 -39.328 1.00 50.25 84 ALA A N 1
ATOM 674 C CA . ALA A 1 84 ? 21.453 -9.755 -40.730 1.00 50.25 84 ALA A CA 1
ATOM 675 C C . ALA A 1 84 ? 19.980 -10.138 -40.908 1.00 50.25 84 ALA A C 1
ATOM 677 O O . ALA A 1 84 ? 19.628 -11.312 -41.012 1.00 50.25 84 ALA A O 1
ATOM 678 N N . GLN A 1 85 ? 19.100 -9.142 -40.874 1.00 49.62 85 GLN A N 1
ATOM 679 C CA . GLN A 1 85 ? 17.717 -9.304 -41.271 1.00 49.62 85 GLN A CA 1
ATOM 680 C C . GLN A 1 85 ? 17.721 -9.462 -42.785 1.00 49.62 85 GLN A C 1
ATOM 682 O O . GLN A 1 85 ? 17.602 -8.489 -43.522 1.00 49.62 85 GLN A O 1
ATOM 687 N N . ASN A 1 86 ? 17.894 -10.696 -43.250 1.00 43.62 86 ASN A N 1
ATOM 688 C CA . ASN A 1 86 ? 17.401 -11.065 -44.563 1.00 43.62 86 ASN A CA 1
ATOM 689 C C . ASN A 1 86 ? 16.965 -12.539 -44.594 1.00 43.62 86 ASN A C 1
ATOM 691 O O . ASN A 1 86 ? 17.765 -13.410 -44.922 1.00 43.62 86 ASN A O 1
ATOM 695 N N . PRO A 1 87 ? 15.699 -12.846 -44.252 1.00 48.25 87 PRO A N 1
ATOM 696 C CA . PRO A 1 87 ? 15.127 -14.174 -44.464 1.00 48.25 87 PRO A CA 1
ATOM 697 C C . PRO A 1 87 ? 14.644 -14.410 -45.908 1.00 48.25 87 PRO A C 1
ATOM 699 O O . PRO A 1 87 ? 14.044 -15.445 -46.173 1.00 48.25 87 PRO A O 1
ATOM 702 N N . LEU A 1 88 ? 14.846 -13.470 -46.838 1.00 46.88 88 LEU A N 1
ATOM 703 C CA . LEU A 1 88 ? 14.323 -13.555 -48.205 1.00 46.88 88 LEU A CA 1
ATOM 704 C C . LEU A 1 88 ? 15.382 -13.126 -49.227 1.00 46.88 88 LEU A C 1
ATOM 706 O O . LEU A 1 88 ? 15.377 -11.998 -49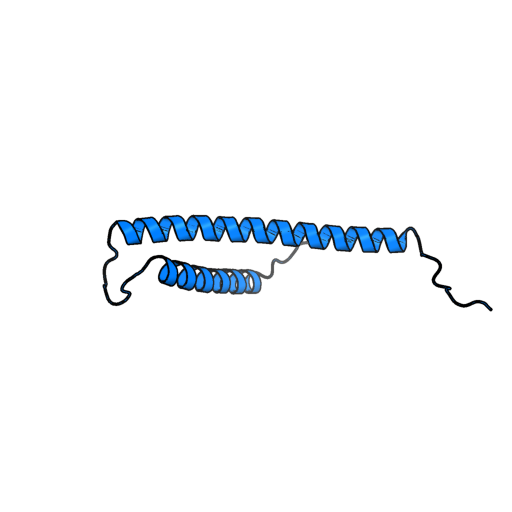.712 1.00 46.88 88 LEU A O 1
ATOM 710 N N . GLN A 1 89 ? 16.266 -14.048 -49.602 1.00 40.81 89 GLN A N 1
ATOM 711 C CA . GLN A 1 89 ? 16.788 -14.072 -50.967 1.00 40.81 89 GLN A CA 1
ATOM 712 C C . GLN A 1 89 ? 16.531 -15.459 -51.554 1.00 40.81 89 GLN A C 1
ATOM 714 O O . GLN A 1 89 ? 16.873 -16.468 -50.939 1.00 40.81 89 GLN A O 1
ATOM 719 N N . LEU A 1 90 ? 15.806 -15.423 -52.677 1.00 35.66 90 LEU A N 1
ATOM 720 C CA . LEU A 1 90 ? 15.421 -16.523 -53.557 1.00 35.66 90 LEU A CA 1
ATOM 721 C C . LEU A 1 90 ? 16.621 -17.343 -54.040 1.00 35.66 90 LEU A C 1
ATOM 723 O O . LEU A 1 90 ? 17.694 -16.733 -54.249 1.00 35.66 90 LEU A O 1
#

InterPro domains:
  IPR004217 Tim10-like [PF02953] (16-54)
  IPR035427 Tim10-like domain superfamily [G3DSA:1.10.287.810] (2-80)
  IPR035427 Tim10-like domain superfamily [SSF144122] (13-67)

Mean predicted aligned error: 12.67 Å

Radius of gyration: 22.97 Å; Cα contacts (8 Å, |Δi|>4): 14; chains: 1; bounding box: 44×36×74 Å

Organism: Tetrahymena thermophila (strain SB210) (NCBI:txid312017)

Sequence (90 aa):
MSKQSNLSEDYVDLYQAYKVMQKTCVYKCLEDVSKPILNVAEQSCMHRCIVKYRHALGVGTKMFLQFENEIKKANDLSKTYPIAQNPLQL